Protein AF-A0A3N5NY08-F1 (afdb_monomer_lite)

pLDDT: mean 75.0, std 14.5, range [34.69, 91.31]

Structure (mmCIF, N/CA/C/O backbone):
data_AF-A0A3N5NY08-F1
#
_entry.id   AF-A0A3N5NY08-F1
#
loop_
_atom_site.group_PDB
_atom_site.id
_atom_site.type_symbol
_atom_site.label_atom_id
_atom_site.label_alt_id
_atom_site.label_comp_id
_atom_site.label_asym_id
_atom_site.label_entity_id
_atom_site.label_seq_id
_atom_site.pdbx_PDB_ins_code
_atom_site.Cartn_x
_atom_site.Cartn_y
_atom_site.Cartn_z
_atom_site.occupancy
_atom_site.B_iso_or_equiv
_atom_site.auth_seq_id
_atom_site.auth_comp_id
_atom_site.auth_asym_id
_atom_site.auth_atom_id
_atom_site.pdbx_PDB_model_num
ATOM 1 N N . MET A 1 1 ? 4.580 -8.892 23.170 1.00 34.69 1 MET A N 1
ATOM 2 C CA . MET A 1 1 ? 4.228 -8.334 24.498 1.00 34.69 1 MET A CA 1
ATOM 3 C C . MET A 1 1 ? 2.929 -7.554 24.368 1.00 34.69 1 MET A C 1
ATOM 5 O O . MET A 1 1 ? 2.808 -6.780 23.431 1.00 34.69 1 MET A O 1
ATOM 9 N N . LEU A 1 2 ? 1.965 -7.790 25.260 1.00 40.12 2 LEU A N 1
ATOM 10 C CA . LEU A 1 2 ? 0.633 -7.175 25.251 1.00 40.12 2 LEU A CA 1
ATOM 11 C C . LEU A 1 2 ? 0.670 -5.712 25.731 1.00 40.12 2 LEU A C 1
ATOM 13 O O . LEU A 1 2 ? 1.280 -5.418 26.758 1.00 40.12 2 LEU A O 1
ATOM 17 N N . ARG A 1 3 ? -0.083 -4.829 25.067 1.00 40.06 3 ARG A N 1
ATOM 18 C CA . ARG A 1 3 ? -0.609 -3.590 25.658 1.00 40.06 3 ARG A CA 1
ATOM 19 C C . ARG A 1 3 ? -2.074 -3.435 25.262 1.00 40.06 3 ARG A C 1
ATOM 21 O O . ARG A 1 3 ? -2.387 -3.346 24.083 1.00 40.06 3 ARG A O 1
ATOM 28 N N . ALA A 1 4 ? -2.948 -3.382 26.260 1.00 50.78 4 ALA A N 1
ATOM 29 C CA . ALA A 1 4 ? -4.327 -2.938 26.122 1.00 50.78 4 ALA A CA 1
ATOM 30 C C . ALA A 1 4 ? -4.527 -1.747 27.068 1.00 50.78 4 ALA A C 1
ATOM 32 O O . ALA A 1 4 ? -4.413 -1.897 28.281 1.00 50.78 4 ALA A O 1
ATOM 33 N N . ALA A 1 5 ? -4.788 -0.565 26.507 1.00 44.78 5 ALA A N 1
ATOM 34 C CA . ALA A 1 5 ? -5.252 0.617 27.232 1.00 44.78 5 ALA A CA 1
ATOM 35 C C . ALA A 1 5 ? -6.050 1.500 26.254 1.00 44.78 5 ALA A C 1
ATOM 37 O O . ALA A 1 5 ? -5.475 2.247 25.465 1.00 44.78 5 ALA A O 1
ATOM 38 N N . GLY A 1 6 ? -7.381 1.355 26.287 1.00 40.19 6 GLY A N 1
ATOM 39 C CA . GLY A 1 6 ? -8.337 1.980 25.363 1.00 40.19 6 GLY A CA 1
ATOM 40 C C . GLY A 1 6 ? -8.469 1.190 24.058 1.00 40.19 6 GLY A C 1
ATOM 41 O O . GLY A 1 6 ? -7.468 0.877 23.427 1.00 40.19 6 GLY A O 1
ATOM 42 N N . CYS A 1 7 ? -9.688 0.829 23.648 1.00 42.81 7 CYS A N 1
ATOM 43 C CA . CYS A 1 7 ? -9.949 0.089 22.404 1.00 42.81 7 CYS A CA 1
ATOM 44 C C . CYS A 1 7 ? -9.666 0.976 21.175 1.00 42.81 7 CYS A C 1
ATOM 46 O O . CYS A 1 7 ? -10.577 1.428 20.486 1.00 42.81 7 CYS A O 1
ATOM 48 N N . LYS A 1 8 ? -8.392 1.276 20.910 1.00 56.22 8 LYS A N 1
ATOM 49 C CA . LYS A 1 8 ? -7.944 1.772 19.614 1.00 56.22 8 LYS A CA 1
ATOM 50 C C . LYS A 1 8 ? -7.810 0.546 18.723 1.00 56.22 8 LYS A C 1
ATOM 52 O O . LYS A 1 8 ? -6.838 -0.195 18.815 1.00 56.22 8 LYS A O 1
ATOM 57 N N . LYS A 1 9 ? -8.842 0.280 17.924 1.00 68.31 9 LYS A N 1
ATOM 58 C CA . LYS A 1 9 ? -8.734 -0.683 16.826 1.00 68.31 9 LYS A CA 1
ATOM 59 C C . LYS A 1 9 ? -7.835 -0.056 15.767 1.00 68.31 9 LYS A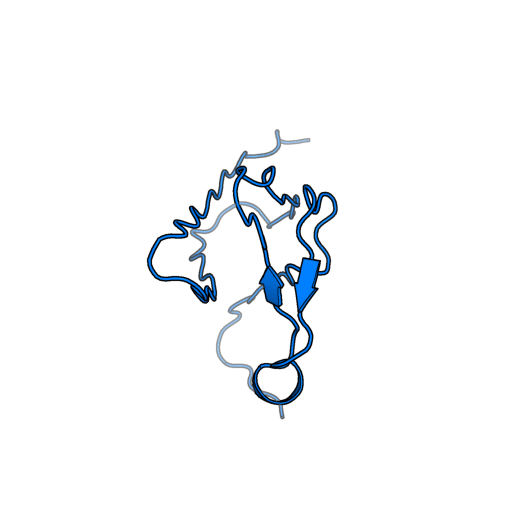 C 1
ATOM 61 O O . LYS A 1 9 ? -8.279 0.799 15.009 1.00 68.31 9 LYS A O 1
ATOM 66 N N . GLU A 1 10 ? -6.570 -0.445 15.777 1.00 76.19 10 GLU A N 1
ATOM 67 C CA . GLU A 1 10 ? -5.607 -0.100 14.739 1.00 76.19 10 GLU A CA 1
ATOM 68 C C . GLU A 1 10 ? -5.701 -1.161 13.638 1.00 76.19 10 GLU A C 1
ATOM 70 O O . GLU A 1 10 ? -5.600 -2.358 13.909 1.00 76.19 10 GLU A O 1
ATOM 75 N N . LEU A 1 11 ? -5.964 -0.720 12.407 1.00 83.81 11 LEU A N 1
ATOM 76 C CA . LEU A 1 11 ? -5.967 -1.572 11.222 1.00 83.81 11 LEU A CA 1
ATOM 77 C C . LEU A 1 11 ? -4.703 -1.265 10.423 1.00 83.81 11 LEU A C 1
ATOM 79 O O . LEU A 1 11 ? -4.555 -0.165 9.893 1.00 83.81 11 LEU A O 1
ATOM 83 N N . LEU A 1 12 ? -3.800 -2.238 10.355 1.00 85.88 12 LEU A N 1
ATOM 84 C CA . LEU A 1 12 ? -2.633 -2.199 9.482 1.00 85.88 12 LEU A CA 1
ATOM 85 C C . LEU A 1 12 ? -2.991 -2.890 8.169 1.00 85.88 12 LEU A C 1
ATOM 87 O O . LEU A 1 12 ? -3.445 -4.032 8.173 1.00 85.88 12 LEU A O 1
ATOM 91 N N . VAL A 1 13 ? -2.802 -2.177 7.061 1.00 87.25 13 VAL A N 1
ATOM 92 C CA . VAL A 1 13 ? -2.995 -2.711 5.712 1.00 87.25 13 VAL A CA 1
ATOM 93 C C . VAL A 1 13 ? -1.634 -2.797 5.044 1.00 87.25 13 VAL A C 1
ATOM 9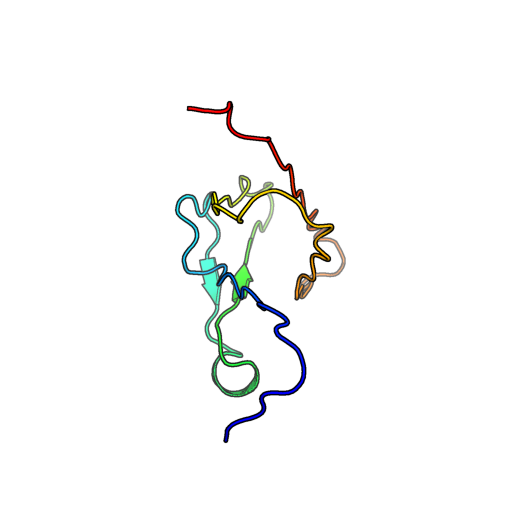5 O O . VAL A 1 13 ? -0.946 -1.789 4.883 1.00 87.25 13 VAL A O 1
ATOM 98 N N . GLU A 1 14 ? -1.253 -4.011 4.673 1.00 88.81 14 GLU A N 1
ATOM 99 C CA . GLU A 1 14 ? 0.007 -4.305 4.001 1.00 88.81 14 GLU A CA 1
ATOM 100 C C . GLU A 1 14 ? -0.131 -4.095 2.492 1.00 88.81 14 GLU A C 1
ATOM 102 O O . GLU A 1 14 ? -1.015 -4.665 1.846 1.00 88.81 14 GLU A O 1
ATOM 107 N N . CYS A 1 15 ? 0.740 -3.261 1.918 1.00 87.94 15 CYS A N 1
ATOM 108 C CA . CYS A 1 15 ? 0.660 -2.900 0.503 1.00 87.94 15 CYS A CA 1
ATOM 109 C C . CYS A 1 15 ? 1.002 -4.069 -0.429 1.00 87.94 15 CYS A C 1
ATOM 111 O O . CYS A 1 15 ? 0.488 -4.134 -1.543 1.00 87.94 15 CYS A O 1
ATOM 113 N N . GLU A 1 16 ? 1.821 -5.028 0.009 1.00 86.81 16 GLU A N 1
ATOM 114 C CA . GLU A 1 16 ? 2.072 -6.254 -0.752 1.00 86.81 16 GLU A CA 1
ATOM 115 C C . GLU A 1 16 ? 0.802 -7.090 -0.960 1.00 86.81 16 GLU A C 1
ATOM 117 O O . GLU A 1 16 ? 0.698 -7.815 -1.951 1.00 86.81 16 GLU A O 1
ATOM 122 N N . SER A 1 17 ? -0.184 -6.949 -0.075 1.00 88.69 17 SER A N 1
ATOM 123 C CA . SER A 1 17 ? -1.446 -7.690 -0.103 1.00 88.69 17 SER A CA 1
ATOM 124 C C . SER A 1 17 ? -2.547 -6.963 -0.882 1.00 88.69 17 SER A C 1
ATOM 126 O O . SER A 1 17 ? -3.712 -7.343 -0.800 1.00 88.69 17 SER A O 1
ATOM 128 N N . PHE A 1 18 ? -2.212 -5.916 -1.644 1.00 91.31 18 PHE A N 1
ATOM 129 C CA . PHE A 1 18 ? -3.189 -5.221 -2.481 1.00 91.31 18 PHE A CA 1
ATOM 130 C C . PHE A 1 18 ? -3.715 -6.127 -3.596 1.00 91.31 18 PHE A C 1
ATOM 132 O O . PHE A 1 18 ? -2.939 -6.778 -4.299 1.00 91.31 18 PHE A O 1
ATOM 139 N N . GLU A 1 19 ? -5.038 -6.113 -3.778 1.00 90.75 19 GLU A N 1
ATOM 140 C CA . GLU A 1 19 ? -5.734 -6.885 -4.814 1.00 90.75 19 GLU A CA 1
ATOM 141 C C . GLU A 1 19 ? -5.290 -6.465 -6.217 1.00 90.75 19 GLU A C 1
ATOM 143 O O . GLU A 1 19 ? -5.048 -7.307 -7.082 1.00 90.75 19 GLU A O 1
ATOM 148 N N . ASN A 1 20 ? -5.130 -5.157 -6.437 1.00 91.00 20 ASN A N 1
ATOM 149 C CA . ASN A 1 20 ? -4.602 -4.617 -7.676 1.00 91.00 20 ASN A CA 1
ATOM 150 C C . ASN A 1 20 ? -3.260 -3.937 -7.416 1.00 91.00 20 ASN A C 1
ATOM 152 O O . ASN A 1 20 ? -3.187 -2.878 -6.797 1.00 91.00 20 ASN A O 1
ATOM 156 N N . ARG A 1 21 ? -2.180 -4.531 -7.924 1.00 87.31 21 ARG A N 1
ATOM 157 C CA . ARG A 1 21 ? -0.834 -3.958 -7.794 1.00 87.31 21 ARG A CA 1
ATOM 158 C C . ARG A 1 21 ? -0.473 -2.987 -8.915 1.00 87.31 21 ARG A C 1
ATOM 160 O O . ARG A 1 21 ? 0.578 -2.380 -8.821 1.00 87.31 21 ARG A O 1
ATOM 167 N N . GLY A 1 22 ? -1.259 -2.862 -9.987 1.00 83.38 22 GLY A N 1
ATOM 168 C CA . GLY A 1 22 ? -1.022 -1.887 -11.066 1.00 83.38 22 GLY A CA 1
ATOM 169 C C . GLY A 1 22 ? 0.336 -1.973 -11.789 1.00 83.38 22 GLY A C 1
ATOM 170 O O . GLY A 1 22 ? 0.699 -1.039 -12.495 1.00 83.38 22 GLY A O 1
ATOM 171 N N . GLY A 1 23 ? 1.106 -3.054 -11.609 1.00 84.88 23 GLY A N 1
ATOM 172 C CA . GLY A 1 23 ? 2.484 -3.183 -12.114 1.00 84.88 23 GLY A CA 1
ATOM 173 C C . GLY A 1 23 ? 3.582 -2.801 -11.111 1.00 84.88 23 GLY A C 1
ATOM 174 O O . GLY A 1 23 ? 4.757 -2.775 -11.469 1.00 84.88 23 GLY A O 1
ATOM 175 N N . TRP A 1 24 ? 3.226 -2.521 -9.857 1.00 88.88 24 TRP A N 1
ATOM 176 C CA . TRP A 1 24 ? 4.181 -2.266 -8.783 1.00 88.88 24 TRP A CA 1
ATOM 177 C C . TRP A 1 24 ? 4.881 -3.558 -8.351 1.00 88.88 24 TRP A C 1
ATOM 179 O O . TRP A 1 24 ? 4.298 -4.646 -8.356 1.00 88.88 24 TRP A O 1
ATOM 189 N N . VAL A 1 25 ? 6.136 -3.419 -7.937 1.00 87.81 25 VAL A N 1
ATOM 190 C CA . VAL A 1 25 ? 7.011 -4.524 -7.543 1.00 87.81 25 VAL A CA 1
ATOM 191 C C . VAL A 1 25 ? 7.167 -4.536 -6.028 1.00 87.81 25 VAL A C 1
ATOM 193 O O . VAL A 1 25 ? 7.237 -3.486 -5.394 1.00 87.81 25 VAL A O 1
ATOM 196 N N . ILE A 1 26 ? 7.215 -5.728 -5.438 1.00 89.38 26 ILE A N 1
ATOM 197 C CA . ILE A 1 26 ? 7.496 -5.895 -4.010 1.00 89.38 26 ILE A CA 1
ATOM 198 C C . ILE A 1 26 ? 9.010 -5.852 -3.807 1.00 89.38 26 ILE A C 1
ATOM 200 O O . ILE A 1 26 ? 9.735 -6.660 -4.383 1.00 89.38 26 ILE A O 1
ATOM 204 N N . ASP A 1 27 ? 9.469 -4.934 -2.964 1.00 87.75 27 ASP A N 1
ATOM 205 C CA . ASP A 1 27 ? 10.863 -4.805 -2.557 1.00 87.75 27 ASP A CA 1
ATOM 206 C C . ASP A 1 27 ? 11.048 -5.275 -1.101 1.00 87.75 27 ASP A C 1
ATOM 208 O O . ASP A 1 27 ? 10.612 -4.587 -0.167 1.00 87.75 27 ASP A O 1
ATOM 212 N N . PRO A 1 28 ? 11.696 -6.436 -0.878 1.00 87.88 28 PRO A N 1
ATOM 213 C CA . PRO A 1 28 ? 11.884 -6.999 0.452 1.00 87.88 28 PRO A CA 1
ATOM 214 C C . PRO A 1 28 ? 13.087 -6.435 1.221 1.00 87.88 28 PRO A C 1
ATOM 216 O O . PRO A 1 28 ? 13.267 -6.822 2.375 1.00 87.88 28 PRO A O 1
ATOM 219 N N . GLN A 1 29 ? 13.893 -5.531 0.647 1.00 86.12 29 GLN A N 1
ATOM 220 C CA . GLN A 1 29 ? 15.189 -5.102 1.208 1.00 86.12 29 GLN A CA 1
ATOM 221 C C . GLN A 1 29 ? 15.149 -4.583 2.657 1.00 86.12 29 GLN A C 1
ATOM 223 O O . GLN A 1 29 ? 16.161 -4.642 3.348 1.00 86.12 29 GLN A O 1
ATOM 228 N N . PHE A 1 30 ? 14.003 -4.084 3.129 1.00 80.25 30 PHE A N 1
ATOM 229 C CA . PHE A 1 30 ? 13.852 -3.499 4.472 1.00 80.25 30 PHE A CA 1
ATOM 230 C C . PHE A 1 30 ? 12.948 -4.314 5.399 1.00 80.25 30 PHE A C 1
ATOM 232 O O . PHE A 1 30 ? 12.634 -3.862 6.500 1.00 80.25 30 PHE A O 1
ATOM 239 N N . THR A 1 31 ? 12.526 -5.508 4.982 1.00 86.25 31 THR A N 1
ATOM 240 C CA . THR A 1 31 ? 11.554 -6.318 5.733 1.00 86.25 31 THR A CA 1
ATOM 241 C C . THR A 1 31 ? 12.051 -6.625 7.147 1.00 86.25 31 THR A C 1
ATOM 243 O O . THR A 1 31 ? 11.285 -6.527 8.098 1.00 86.25 31 THR A O 1
ATOM 246 N N . GLU A 1 32 ? 13.347 -6.894 7.324 1.00 84.31 32 GLU A N 1
ATOM 247 C CA . GLU A 1 32 ? 13.929 -7.207 8.638 1.00 84.31 32 GLU A CA 1
ATOM 248 C C . GLU A 1 32 ? 13.926 -6.021 9.615 1.00 84.31 32 GLU A C 1
ATOM 250 O O . GLU A 1 32 ? 13.819 -6.211 10.823 1.00 84.31 32 GLU A O 1
ATOM 255 N N . GLN A 1 33 ? 14.026 -4.787 9.113 1.00 83.50 33 GLN A N 1
ATOM 256 C CA . GLN A 1 33 ? 14.046 -3.584 9.956 1.00 83.50 33 GLN A CA 1
ATOM 257 C C . GLN A 1 33 ? 12.641 -3.025 10.200 1.00 83.50 33 GLN A C 1
ATOM 259 O O . GLN A 1 33 ? 12.397 -2.352 11.199 1.00 83.50 33 GLN A O 1
ATOM 264 N N . VAL A 1 34 ? 11.735 -3.251 9.250 1.00 82.81 34 VAL A N 1
ATOM 265 C CA . VAL A 1 34 ? 10.458 -2.540 9.135 1.00 82.81 34 VAL A CA 1
ATOM 266 C C . VAL A 1 34 ? 9.251 -3.466 9.357 1.00 82.81 34 VAL A C 1
ATOM 268 O O . VAL A 1 34 ? 8.144 -2.989 9.617 1.00 82.81 34 VAL A O 1
ATOM 271 N N . GLY A 1 35 ? 9.462 -4.780 9.292 1.00 84.19 35 GLY A N 1
ATOM 272 C CA . GLY A 1 35 ? 8.461 -5.823 9.512 1.00 84.19 35 GLY A CA 1
ATOM 273 C C . GLY A 1 35 ? 7.645 -6.200 8.275 1.00 84.19 35 GLY A C 1
ATOM 274 O O . GLY A 1 35 ? 7.029 -7.257 8.281 1.00 84.19 35 GLY A O 1
ATOM 275 N N . SER A 1 36 ? 7.665 -5.382 7.218 1.00 86.19 36 SER A N 1
ATOM 276 C CA . SER A 1 36 ? 6.980 -5.650 5.948 1.00 86.19 36 SER A CA 1
ATOM 277 C C . SER A 1 36 ? 7.734 -5.042 4.755 1.00 86.19 36 SER A C 1
ATOM 279 O O . SER A 1 36 ? 8.431 -4.029 4.927 1.00 86.19 36 SER A O 1
ATOM 281 N N . PRO A 1 37 ? 7.644 -5.653 3.559 1.00 88.50 37 PRO A N 1
ATOM 282 C CA . PRO A 1 37 ? 8.248 -5.133 2.339 1.00 88.50 37 PRO A CA 1
ATOM 283 C C . PRO A 1 37 ? 7.586 -3.827 1.873 1.00 88.50 37 PRO A C 1
ATOM 285 O O . PRO A 1 37 ? 6.499 -3.445 2.307 1.00 88.50 37 PRO A O 1
ATOM 288 N N . TYR A 1 38 ? 8.246 -3.128 0.950 1.00 87.88 38 TYR A N 1
ATOM 289 C CA . TYR A 1 38 ? 7.662 -1.964 0.284 1.00 87.88 38 TYR A CA 1
ATOM 290 C C . TYR A 1 38 ? 7.048 -2.363 -1.054 1.00 87.88 38 TYR A C 1
ATOM 292 O O . TYR A 1 38 ? 7.646 -3.108 -1.826 1.00 87.88 38 TYR A O 1
ATOM 300 N N . LEU A 1 39 ? 5.879 -1.805 -1.367 1.00 88.69 39 LEU A N 1
ATOM 301 C CA . LEU A 1 39 ? 5.353 -1.813 -2.726 1.00 88.69 39 LEU A CA 1
ATOM 302 C C . LEU A 1 39 ? 5.962 -0.619 -3.476 1.00 88.69 39 LEU A C 1
ATOM 304 O O . LEU A 1 39 ? 5.763 0.529 -3.079 1.00 88.69 39 LEU A O 1
ATOM 308 N N . MET A 1 40 ? 6.724 -0.882 -4.537 1.00 86.56 40 MET A N 1
ATOM 309 C CA . MET A 1 40 ? 7.495 0.117 -5.277 1.00 86.56 40 MET A CA 1
ATOM 310 C C . MET A 1 40 ? 7.038 0.227 -6.733 1.00 86.56 40 MET A C 1
ATOM 312 O O . MET A 1 40 ? 7.050 -0.746 -7.486 1.00 86.56 40 MET A O 1
ATOM 316 N N . ALA A 1 41 ? 6.714 1.447 -7.156 1.00 85.62 41 ALA A N 1
ATOM 317 C CA . ALA A 1 41 ? 6.587 1.796 -8.563 1.00 85.62 41 ALA A CA 1
ATOM 318 C C . ALA A 1 41 ? 7.973 2.143 -9.119 1.00 85.62 41 ALA A C 1
ATOM 320 O O . ALA A 1 41 ? 8.469 3.245 -8.902 1.00 85.62 41 ALA A O 1
ATOM 321 N N . HIS A 1 42 ? 8.615 1.202 -9.816 1.00 75.31 42 HIS A N 1
ATOM 322 C CA . HIS A 1 42 ? 9.948 1.435 -10.385 1.00 75.31 42 HIS A CA 1
ATOM 323 C C . HIS A 1 42 ? 9.926 2.470 -11.523 1.00 75.31 42 HIS A C 1
ATOM 325 O O . HIS A 1 42 ? 10.899 3.198 -11.678 1.00 75.31 42 HIS A O 1
ATOM 331 N N . GLY A 1 43 ? 8.822 2.526 -12.291 1.00 65.06 43 GLY A N 1
ATOM 332 C CA . GLY A 1 43 ? 8.457 3.591 -13.241 1.00 65.06 43 GLY A CA 1
ATOM 333 C C . GLY A 1 43 ? 9.635 4.346 -13.852 1.00 65.06 43 GLY A C 1
ATOM 334 O O . GLY A 1 43 ?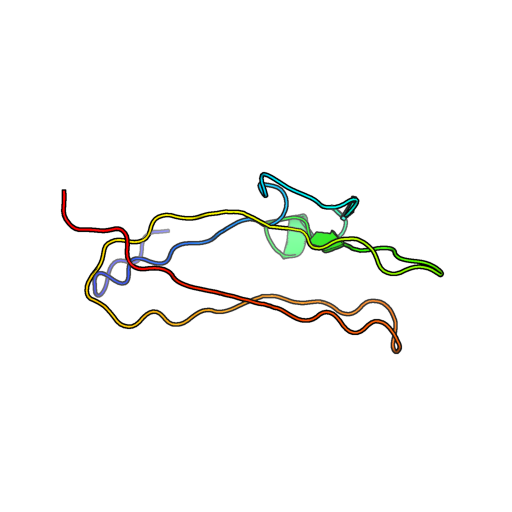 9.769 5.545 -13.639 1.00 65.06 43 GLY A O 1
ATOM 335 N N . MET A 1 44 ? 10.535 3.648 -14.553 1.00 62.41 44 MET A N 1
ATOM 336 C CA . MET A 1 44 ? 11.839 4.225 -14.911 1.00 62.41 44 MET A CA 1
ATOM 337 C C . MET A 1 44 ? 11.778 5.200 -16.099 1.00 62.41 44 MET A C 1
ATOM 339 O O . MET A 1 44 ? 12.823 5.703 -16.494 1.00 62.41 44 MET A O 1
ATOM 343 N N . VAL A 1 45 ? 10.585 5.452 -16.665 1.00 60.53 45 VAL A N 1
ATOM 344 C CA . VAL A 1 45 ? 10.305 6.417 -17.753 1.00 60.53 45 VAL A CA 1
ATOM 345 C C . VAL A 1 45 ? 8.803 6.752 -17.820 1.00 60.53 45 VAL A C 1
ATOM 347 O O . VAL A 1 45 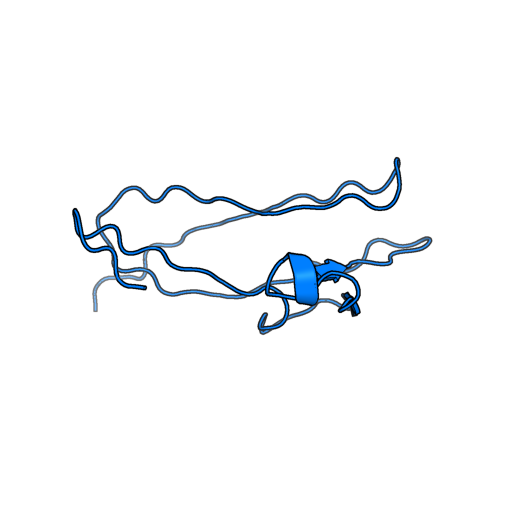? 8.434 7.907 -18.015 1.00 60.53 45 VAL A O 1
ATOM 350 N N . GLU A 1 46 ? 7.933 5.753 -17.641 1.00 72.38 46 GLU A N 1
ATOM 351 C CA . GLU A 1 46 ? 6.474 5.895 -17.743 1.00 72.38 46 GLU A CA 1
ATOM 352 C C . GLU A 1 46 ? 5.790 5.759 -16.371 1.00 72.38 46 GLU A C 1
ATOM 354 O O . GLU A 1 46 ? 6.238 4.955 -15.542 1.00 72.38 46 GLU A O 1
ATOM 359 N N . PRO A 1 47 ? 4.701 6.512 -16.113 1.00 78.38 47 PRO A N 1
ATOM 360 C CA . PRO A 1 47 ? 3.913 6.351 -14.899 1.00 78.38 47 PRO A CA 1
ATOM 361 C C . PRO A 1 47 ? 3.355 4.930 -14.785 1.00 78.38 47 PRO A C 1
ATOM 363 O O . PRO A 1 47 ? 2.715 4.420 -15.703 1.00 78.38 47 PRO A O 1
ATOM 366 N N . VAL A 1 48 ? 3.568 4.302 -13.631 1.00 83.12 48 VAL A N 1
ATOM 367 C CA . VAL A 1 48 ? 2.954 3.010 -13.307 1.00 83.12 48 VAL A CA 1
ATOM 368 C C . VAL A 1 48 ? 1.493 3.246 -12.920 1.00 83.12 48 VAL A C 1
ATOM 370 O O . VAL A 1 48 ? 1.177 4.250 -12.279 1.00 83.12 48 VAL A O 1
ATOM 373 N N . ALA A 1 49 ? 0.597 2.332 -13.297 1.00 87.44 49 ALA A N 1
ATOM 374 C CA . ALA A 1 49 ? -0.807 2.429 -12.914 1.00 87.44 49 ALA A CA 1
ATOM 375 C C . ALA A 1 49 ? -0.977 2.375 -11.385 1.00 87.44 49 ALA A C 1
ATOM 377 O O . ALA A 1 49 ? -0.132 1.845 -10.660 1.00 87.44 49 ALA A O 1
ATOM 378 N N . ASN A 1 50 ? -2.086 2.915 -10.881 1.00 87.25 50 ASN A N 1
ATOM 379 C CA . ASN A 1 50 ? -2.351 2.954 -9.445 1.00 87.25 50 ASN A CA 1
ATOM 380 C C . ASN A 1 50 ? -2.496 1.541 -8.864 1.00 87.25 50 ASN A C 1
ATOM 382 O O . ASN A 1 50 ? -3.278 0.734 -9.368 1.00 87.25 50 ASN A O 1
ATOM 386 N N . ALA A 1 51 ? -1.798 1.277 -7.759 1.00 88.62 51 ALA A N 1
ATOM 387 C CA . ALA A 1 51 ? -2.097 0.135 -6.909 1.00 88.62 51 ALA A CA 1
ATOM 388 C C . ALA A 1 51 ? -3.296 0.473 -6.008 1.00 88.62 51 ALA A C 1
ATOM 390 O O . ALA A 1 51 ? -3.379 1.576 -5.465 1.00 88.62 51 ALA A O 1
ATOM 391 N N . SER A 1 52 ? -4.237 -0.456 -5.857 1.00 90.38 52 SER A N 1
ATOM 392 C CA . SER A 1 52 ? -5.464 -0.246 -5.088 1.00 90.38 52 SER A CA 1
ATOM 393 C C . SER A 1 52 ? -5.925 -1.511 -4.370 1.00 90.38 52 SER A C 1
ATOM 395 O O . SER A 1 52 ? -5.672 -2.640 -4.795 1.00 90.38 52 SER A O 1
ATOM 397 N N . THR A 1 53 ? -6.606 -1.296 -3.251 1.00 89.69 53 THR A N 1
ATOM 398 C CA . THR A 1 53 ? -7.290 -2.330 -2.480 1.00 89.69 53 THR A CA 1
ATOM 399 C C . THR A 1 53 ? -8.509 -1.719 -1.799 1.00 89.69 53 THR A C 1
ATOM 401 O O . THR A 1 53 ? -8.531 -0.512 -1.539 1.00 89.69 53 THR A O 1
ATOM 404 N N . THR A 1 54 ? -9.508 -2.541 -1.496 1.00 89.69 54 THR A N 1
ATOM 405 C CA . THR A 1 54 ? -10.705 -2.117 -0.764 1.00 89.69 54 THR A CA 1
ATOM 406 C C . THR A 1 54 ? -10.699 -2.744 0.619 1.00 89.69 54 THR A C 1
ATOM 408 O O . THR A 1 54 ? -10.521 -3.948 0.767 1.00 89.69 54 THR A O 1
ATOM 411 N N . ILE A 1 55 ? -10.920 -1.928 1.648 1.00 85.25 55 ILE A N 1
ATOM 412 C CA . ILE A 1 55 ? -11.052 -2.403 3.025 1.00 85.25 55 ILE A CA 1
ATOM 413 C C . ILE A 1 55 ? -12.387 -1.961 3.609 1.00 85.25 55 ILE A C 1
ATOM 415 O O . ILE A 1 55 ? -12.834 -0.832 3.408 1.00 85.25 55 ILE A O 1
ATOM 419 N N . ILE A 1 56 ? -13.023 -2.858 4.357 1.00 84.38 56 ILE A N 1
ATOM 420 C CA . ILE A 1 56 ? -14.282 -2.572 5.039 1.00 84.38 56 ILE A CA 1
ATOM 421 C C . ILE A 1 56 ? -13.958 -2.180 6.475 1.00 84.38 56 ILE A C 1
ATOM 423 O O . ILE A 1 56 ? -13.417 -2.970 7.248 1.00 84.38 56 ILE A O 1
ATOM 427 N N . ILE A 1 57 ? -14.309 -0.949 6.832 1.00 79.38 57 ILE A N 1
ATOM 428 C CA . ILE A 1 57 ? -14.161 -0.421 8.185 1.00 79.38 57 ILE A CA 1
ATOM 429 C C . ILE A 1 57 ? -15.571 -0.218 8.760 1.00 79.38 57 ILE A C 1
ATOM 431 O O . ILE A 1 57 ? -16.442 0.287 8.046 1.00 79.38 57 ILE A O 1
ATOM 435 N N . PRO A 1 58 ? -15.843 -0.608 10.021 1.00 77.38 58 PRO A N 1
ATOM 436 C CA . PRO A 1 58 ? -17.148 -0.379 10.636 1.00 77.38 58 PRO A CA 1
ATOM 437 C C . PRO A 1 58 ? -17.535 1.107 10.604 1.00 77.38 58 PRO A C 1
ATOM 439 O O . PRO A 1 58 ? -16.714 1.981 10.864 1.00 77.38 58 PRO A O 1
ATOM 442 N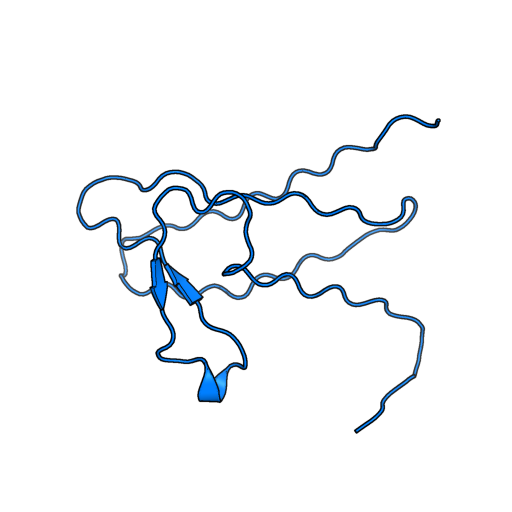 N . ALA A 1 59 ? -18.796 1.398 10.288 1.00 70.00 59 ALA A N 1
ATOM 443 C CA . ALA A 1 59 ? -19.282 2.770 10.191 1.00 70.00 59 ALA A CA 1
ATOM 444 C C . ALA A 1 59 ? -19.330 3.468 11.564 1.00 70.00 59 ALA A C 1
ATOM 446 O O . ALA A 1 59 ? -19.587 2.837 12.588 1.00 70.00 59 ALA A O 1
ATOM 447 N N . GLY A 1 60 ? -19.160 4.794 11.564 1.00 66.25 60 GLY A N 1
ATOM 448 C CA . GLY A 1 60 ? -19.574 5.646 12.686 1.00 66.25 60 GLY A CA 1
ATOM 449 C C . GLY A 1 60 ? -18.475 6.403 13.428 1.00 66.25 60 GLY A C 1
ATOM 450 O O . GLY A 1 60 ? -18.810 7.133 14.353 1.00 66.25 60 GLY A O 1
ATOM 451 N N . ASN A 1 61 ? -17.202 6.295 13.031 1.00 67.38 61 ASN A N 1
ATOM 452 C CA . ASN A 1 61 ? -16.107 7.016 13.689 1.00 67.38 61 ASN A CA 1
ATOM 453 C C . ASN A 1 61 ? -15.212 7.772 12.699 1.00 67.38 61 ASN A C 1
ATOM 455 O O . ASN A 1 61 ? -15.075 7.383 11.541 1.00 67.38 61 ASN A O 1
ATOM 459 N N . THR A 1 62 ? -14.585 8.851 13.171 1.00 76.38 62 THR A N 1
ATOM 460 C CA . THR A 1 62 ? -13.485 9.512 12.459 1.00 76.38 62 THR A CA 1
ATOM 461 C C . THR A 1 62 ? -12.259 8.609 12.508 1.00 76.38 62 THR A C 1
ATOM 463 O O . THR A 1 62 ? -11.813 8.225 13.589 1.00 76.38 62 THR A O 1
ATOM 466 N N . TYR A 1 63 ? -11.704 8.292 11.342 1.00 77.56 63 TYR A N 1
ATOM 467 C CA . TYR A 1 63 ? -10.472 7.521 11.217 1.00 77.56 63 TYR A CA 1
ATOM 468 C C . TYR A 1 63 ? -9.319 8.444 10.848 1.00 77.56 63 TYR A C 1
ATOM 470 O O . TYR A 1 63 ? -9.460 9.335 10.012 1.00 77.56 63 TYR A O 1
ATOM 478 N N . HIS A 1 64 ? -8.168 8.202 11.460 1.00 82.06 64 HIS A N 1
ATOM 479 C CA . HIS A 1 64 ? -6.915 8.813 11.052 1.00 82.06 64 HIS A CA 1
ATOM 480 C C . HIS A 1 64 ? -6.163 7.802 10.190 1.00 82.06 64 HIS A C 1
ATOM 482 O O . HIS A 1 64 ? -5.943 6.667 10.609 1.00 82.06 64 HIS A O 1
ATOM 488 N N . GLY A 1 65 ? -5.824 8.202 8.967 1.00 84.12 65 GLY A N 1
ATOM 489 C CA . GLY A 1 65 ? -4.987 7.413 8.075 1.00 84.12 65 GLY A CA 1
ATOM 490 C C . GLY A 1 65 ? -3.530 7.828 8.228 1.00 84.12 65 GLY A C 1
ATOM 491 O O . GLY A 1 65 ? -3.217 9.016 8.158 1.00 84.12 65 GLY A O 1
ATOM 492 N N . TRP A 1 66 ? -2.643 6.853 8.397 1.00 85.44 66 TRP A N 1
ATOM 493 C CA . TRP A 1 66 ? -1.200 7.052 8.311 1.00 85.44 66 TRP A CA 1
ATOM 494 C C . TRP A 1 66 ? -0.650 6.155 7.217 1.00 85.44 66 TRP A C 1
ATOM 496 O O . TRP A 1 66 ? -1.035 4.993 7.110 1.00 85.44 66 TRP A O 1
ATOM 506 N N . ALA A 1 67 ? 0.265 6.694 6.422 1.00 86.38 67 ALA A N 1
ATOM 507 C CA . ALA A 1 67 ? 0.937 5.948 5.378 1.00 86.38 67 ALA A CA 1
ATOM 508 C C . ALA A 1 67 ? 2.445 6.086 5.549 1.00 86.38 67 ALA A C 1
ATOM 510 O O . ALA A 1 67 ? 2.971 7.187 5.726 1.00 86.38 67 ALA A O 1
ATOM 511 N N . ARG A 1 68 ? 3.144 4.954 5.480 1.00 85.50 68 ARG A N 1
ATOM 512 C CA . ARG A 1 68 ? 4.602 4.920 5.453 1.00 85.50 68 ARG A CA 1
ATOM 513 C C . ARG A 1 68 ? 5.050 4.946 3.999 1.00 85.50 68 ARG A C 1
ATOM 515 O O . ARG A 1 68 ? 4.895 3.959 3.288 1.00 85.50 68 ARG A O 1
ATOM 522 N N . ILE A 1 69 ? 5.612 6.072 3.576 1.00 84.06 69 ILE A N 1
ATOM 523 C CA . ILE A 1 69 ? 6.129 6.260 2.219 1.00 84.06 69 ILE A CA 1
ATOM 524 C C . ILE A 1 69 ? 7.642 6.399 2.237 1.00 84.06 69 ILE A C 1
ATOM 526 O O . ILE A 1 69 ? 8.218 6.978 3.158 1.00 84.06 69 ILE A O 1
ATOM 530 N N . LYS A 1 70 ? 8.283 5.891 1.187 1.00 81.12 70 LYS A N 1
ATOM 531 C CA . LYS A 1 70 ? 9.698 6.119 0.929 1.00 81.12 70 LYS A CA 1
ATOM 532 C C . LYS A 1 70 ? 9.868 6.521 -0.524 1.00 81.12 70 LYS A C 1
ATOM 534 O O . LYS A 1 70 ? 9.454 5.786 -1.415 1.00 81.12 70 LYS A O 1
ATOM 539 N N . ASN A 1 71 ? 10.469 7.685 -0.745 1.00 79.88 71 ASN A N 1
ATOM 540 C CA . ASN A 1 71 ? 10.856 8.103 -2.078 1.00 79.88 71 ASN A CA 1
ATOM 541 C C . ASN A 1 71 ? 12.306 7.686 -2.336 1.00 79.88 71 ASN A C 1
ATOM 543 O O . ASN A 1 71 ? 13.206 8.077 -1.594 1.00 79.88 71 ASN A O 1
ATOM 547 N N . TRP A 1 72 ? 12.509 6.871 -3.366 1.00 72.31 72 TRP A N 1
ATOM 548 C CA . TRP A 1 72 ? 13.819 6.348 -3.739 1.00 72.31 72 TRP A CA 1
ATOM 549 C C . TRP A 1 72 ? 14.555 7.233 -4.746 1.00 72.31 72 TRP A C 1
ATOM 551 O O . TRP A 1 72 ? 15.783 7.210 -4.770 1.00 72.31 72 TRP A O 1
ATOM 561 N N . ALA A 1 73 ? 13.829 8.044 -5.524 1.00 69.38 73 ALA A N 1
ATOM 562 C CA . ALA A 1 73 ? 14.401 8.956 -6.506 1.00 69.38 73 ALA A CA 1
ATOM 563 C C . ALA A 1 73 ? 13.839 10.381 -6.333 1.00 69.38 73 ALA A C 1
ATOM 565 O O . ALA A 1 73 ? 12.635 10.567 -6.180 1.00 69.38 73 ALA A O 1
ATOM 566 N N . PRO A 1 74 ? 14.671 11.430 -6.401 1.00 60.56 74 PRO A N 1
ATOM 567 C CA . PRO A 1 74 ? 14.245 12.803 -6.111 1.00 60.56 74 PRO A CA 1
ATOM 568 C C . PRO A 1 74 ? 13.127 13.348 -7.024 1.00 60.56 74 PRO A C 1
ATOM 570 O O . PRO A 1 74 ? 12.453 14.294 -6.629 1.00 60.56 74 PRO A O 1
ATOM 573 N N . CYS A 1 75 ? 12.882 12.742 -8.194 1.00 55.97 75 CYS A N 1
ATOM 574 C CA . CYS A 1 75 ? 11.854 13.175 -9.152 1.00 55.97 75 CYS A CA 1
ATOM 575 C C . CYS A 1 75 ? 10.601 12.277 -9.219 1.00 55.97 75 CYS A C 1
ATOM 577 O O . CYS A 1 75 ? 9.716 12.553 -10.027 1.00 55.97 75 CYS A O 1
ATOM 579 N N . SER A 1 76 ? 10.484 11.222 -8.403 1.00 61.03 76 SER A N 1
ATOM 580 C CA . SER A 1 76 ? 9.257 10.413 -8.340 1.00 61.03 76 SER A CA 1
ATOM 581 C C . SER A 1 76 ? 8.278 10.986 -7.315 1.00 61.03 76 SER A C 1
ATOM 583 O O . SER A 1 76 ? 8.512 10.920 -6.109 1.00 61.03 76 SER A O 1
ATOM 585 N N . LEU A 1 77 ? 7.165 11.549 -7.792 1.00 59.25 77 LEU A N 1
ATOM 586 C CA . LEU A 1 77 ? 6.029 11.930 -6.950 1.00 59.25 77 LEU A CA 1
ATOM 587 C C . LEU A 1 77 ? 5.087 10.730 -6.807 1.00 59.25 77 LEU A C 1
ATOM 589 O O . LEU A 1 77 ? 4.523 10.257 -7.790 1.00 59.25 77 LEU A O 1
ATOM 593 N N . CYS A 1 78 ? 4.910 10.250 -5.578 1.00 57.78 78 CYS A N 1
ATOM 594 C CA . CYS A 1 78 ? 3.870 9.285 -5.229 1.00 57.78 78 CYS A CA 1
ATOM 595 C C . CYS A 1 78 ? 2.730 10.032 -4.528 1.00 57.78 78 CYS A C 1
ATOM 597 O O . CYS A 1 78 ? 2.948 10.664 -3.492 1.00 57.78 78 CYS A O 1
ATOM 599 N N . CYS A 1 79 ? 1.524 9.968 -5.093 1.00 57.41 79 CYS A N 1
ATOM 600 C CA . CYS A 1 79 ? 0.319 10.526 -4.489 1.00 57.41 79 CYS A CA 1
ATOM 601 C C . CYS A 1 79 ? -0.453 9.407 -3.786 1.00 57.41 79 CYS A C 1
ATOM 603 O O . CYS A 1 79 ? -0.784 8.400 -4.408 1.00 57.41 79 CYS A O 1
ATOM 605 N N . ILE A 1 80 ? -0.776 9.588 -2.504 1.00 66.00 80 ILE A N 1
ATOM 606 C CA . ILE A 1 80 ? -1.697 8.690 -1.799 1.00 66.00 80 ILE A CA 1
ATOM 607 C C . ILE A 1 80 ? -3.108 9.237 -1.968 1.00 66.00 80 ILE A C 1
ATOM 609 O O . ILE A 1 80 ? -3.385 10.374 -1.586 1.00 66.00 80 ILE A O 1
ATOM 613 N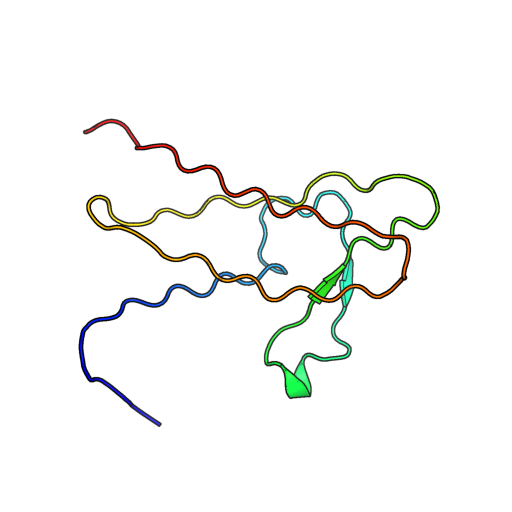 N . GLN A 1 81 ? -4.002 8.414 -2.507 1.00 63.47 81 GLN A N 1
ATOM 614 C CA . GLN A 1 81 ? -5.423 8.720 -2.588 1.00 63.47 81 GLN A CA 1
ATOM 615 C C . GLN A 1 81 ? -6.189 7.718 -1.727 1.00 63.47 81 GLN A C 1
ATOM 617 O O . GLN A 1 81 ? -6.129 6.515 -1.961 1.00 63.47 81 GLN A O 1
ATOM 622 N N . ALA A 1 82 ? -6.901 8.226 -0.723 1.00 63.84 82 ALA A N 1
ATOM 623 C CA . ALA A 1 82 ? -7.884 7.464 0.031 1.00 63.84 82 ALA A CA 1
ATOM 624 C C . ALA A 1 82 ? -9.262 8.072 -0.241 1.00 63.84 82 ALA A C 1
ATOM 626 O O . ALA A 1 82 ? -9.485 9.253 0.022 1.00 63.84 82 ALA A O 1
ATOM 627 N N . SER A 1 83 ? -10.176 7.266 -0.771 1.00 63.47 83 SER A N 1
ATOM 628 C CA . SER A 1 83 ? -11.584 7.617 -0.955 1.00 63.47 83 SER A CA 1
ATOM 629 C C . SER A 1 83 ? -12.427 6.676 -0.110 1.00 63.47 83 SER A C 1
ATOM 631 O O . SER A 1 83 ? -12.276 5.460 -0.215 1.00 63.47 83 SER A O 1
ATOM 633 N N . SER A 1 84 ? -13.297 7.220 0.735 1.00 67.25 84 SER A N 1
ATOM 634 C CA . SER A 1 84 ? -14.228 6.427 1.531 1.00 67.25 84 SER A CA 1
ATOM 635 C C . SER A 1 84 ? -15.640 6.603 0.991 1.00 67.25 84 SER A C 1
ATOM 637 O O . SER A 1 84 ? -16.112 7.721 0.797 1.00 67.25 84 SER A O 1
ATOM 639 N N . GLU A 1 85 ? -16.321 5.487 0.757 1.00 67.88 85 GLU A N 1
ATOM 640 C CA . GLU A 1 85 ? -17.735 5.467 0.405 1.00 67.88 85 GLU A CA 1
ATOM 641 C C . GLU A 1 85 ? -18.512 4.767 1.520 1.00 67.88 85 GLU A C 1
ATOM 643 O O . GLU A 1 85 ? -18.073 3.755 2.074 1.00 67.88 85 GLU A O 1
ATOM 648 N N . ARG A 1 86 ? -19.656 5.339 1.910 1.00 59.94 86 ARG A N 1
ATOM 649 C CA . ARG A 1 86 ? -20.531 4.723 2.906 1.00 59.94 86 ARG A CA 1
ATOM 650 C C . ARG A 1 86 ? -21.399 3.698 2.187 1.00 59.94 86 ARG A C 1
ATOM 652 O O . ARG A 1 86 ? -22.251 4.085 1.396 1.00 59.94 86 ARG A O 1
ATOM 659 N N . LEU A 1 87 ? -21.203 2.415 2.490 1.00 62.16 87 LEU A N 1
ATOM 660 C CA . LEU A 1 87 ? -22.088 1.364 1.989 1.00 62.16 87 LEU A CA 1
ATOM 661 C C . LEU A 1 87 ? -23.542 1.658 2.415 1.00 62.16 87 LEU A C 1
ATOM 663 O O . LEU A 1 87 ? -23.757 2.098 3.553 1.00 62.16 87 LEU A O 1
ATOM 667 N N . PRO A 1 88 ? -24.532 1.456 1.525 1.00 61.56 88 PRO A N 1
ATOM 668 C CA . PRO A 1 88 ? -25.933 1.687 1.855 1.00 61.56 88 PRO A CA 1
ATOM 669 C C . PRO A 1 88 ? -26.368 0.781 3.020 1.00 61.56 88 PRO A C 1
ATOM 671 O O . PRO A 1 88 ? -25.863 -0.339 3.139 1.00 61.56 88 PRO A O 1
ATOM 674 N N . PRO A 1 89 ? -27.277 1.247 3.900 1.00 58.22 89 PRO A N 1
ATOM 675 C CA . PRO A 1 89 ? -27.863 0.383 4.917 1.00 58.22 89 PRO A CA 1
ATOM 676 C C . PRO A 1 89 ? -28.603 -0.770 4.228 1.00 58.22 89 PRO A C 1
ATOM 678 O O . PRO A 1 89 ? -29.351 -0.540 3.277 1.00 58.22 89 PRO A O 1
ATOM 681 N N . ILE A 1 90 ? -28.326 -1.990 4.692 1.00 55.16 90 ILE A N 1
ATOM 682 C CA . ILE A 1 90 ? -28.963 -3.237 4.243 1.00 55.16 90 ILE A CA 1
ATOM 683 C C . ILE A 1 90 ? -30.417 -3.264 4.715 1.00 55.16 90 ILE A C 1
ATOM 685 O O . ILE A 1 90 ? -30.644 -2.859 5.881 1.00 55.16 90 ILE A O 1
#

Secondary structure (DSSP, 8-state):
----SS--------GGG-SB-TT-EEE-TTHHHHSSPEEE---SSSPPPPPB------SSS----------SSTT-PPPP------PPP-

Radius of gyration: 15.97 Å; chains: 1; bounding box: 44×22×45 Å

Sequence (90 aa):
MLRAAGCKKELLVECESFENRGGWVIDPQFTEQVGSPYLMAHGMVEPVANASTTIIIPAGNTYHGWARIKNWAPCSLCCIQASSERLPPI

Foldseek 3Di:
DDDDDDPPPDDDDALVPFPFLQPWDWACPCCVPPVHTDGHDPQVDHDGDDGDHDDDDDDDDDDDDDDDDDDPDPPDDDDDDDDDDDDDDD